Protein AF-A0A7Y4VJN5-F1 (afdb_monomer_lite)

Radius of gyration: 39.74 Å; chains: 1; bounding box: 80×71×82 Å

Secondary structure (DSSP, 8-state):
--HHHHHHHHHTGGGS-HHHHHHHHHHHTT-HHHHHHHHHHHHHHHHHHHHHHS----TTHHHHHHHHHTTS------HHHHHHHHHT-HHHHHHHHHHHHHHHHHHHHHTS-------------------HHHHHHHHHHHHHHT----HHHHHHHHHHHTT--

Structure (mmCIF, N/CA/C/O backbone):
data_AF-A0A7Y4VJN5-F1
#
_entry.id   AF-A0A7Y4VJN5-F1
#
loop_
_atom_site.group_PDB
_atom_site.id
_atom_site.type_symbol
_atom_site.label_atom_id
_atom_site.label_alt_id
_atom_site.label_comp_id
_atom_site.label_asym_id
_atom_site.label_entity_id
_atom_site.label_seq_id
_atom_site.pdbx_PDB_ins_code
_atom_site.Cartn_x
_atom_site.Cartn_y
_atom_site.Cartn_z
_atom_site.occupancy
_atom_site.B_iso_or_equiv
_atom_site.auth_seq_id
_atom_site.auth_comp_id
_atom_site.auth_asym_id
_atom_site.auth_atom_id
_atom_site.pdbx_PDB_model_num
ATOM 1 N N . MET A 1 1 ? -15.122 13.344 28.507 1.00 59.03 1 MET A N 1
ATOM 2 C CA . MET A 1 1 ? -15.124 12.886 27.104 1.00 59.03 1 MET A CA 1
ATOM 3 C C . MET A 1 1 ? -16.567 12.703 26.706 1.00 59.03 1 MET A C 1
ATOM 5 O O . MET A 1 1 ? -17.344 12.241 27.537 1.00 59.03 1 MET A O 1
ATOM 9 N N . ASN A 1 2 ? -16.931 13.162 25.514 1.00 77.69 2 ASN A N 1
ATOM 10 C CA . ASN A 1 2 ? -18.295 13.033 25.010 1.00 77.69 2 ASN A CA 1
ATOM 11 C C . ASN A 1 2 ? -18.425 11.703 24.249 1.00 77.69 2 ASN A C 1
ATOM 13 O O . ASN A 1 2 ? -17.417 11.166 23.793 1.00 77.69 2 ASN A O 1
ATOM 17 N N . CYS A 1 3 ? -19.646 11.193 24.069 1.00 83.25 3 CYS A N 1
ATOM 18 C CA . CYS A 1 3 ? -19.887 9.962 23.301 1.00 83.25 3 CYS A CA 1
ATOM 19 C C . CYS A 1 3 ? -19.210 9.941 21.907 1.00 83.25 3 CYS A C 1
ATOM 21 O O . CYS A 1 3 ? -18.603 8.926 21.584 1.00 83.25 3 CYS A O 1
ATOM 23 N N . PRO A 1 4 ? -19.164 11.044 21.125 1.00 85.44 4 PRO A N 1
ATOM 24 C CA . PRO A 1 4 ? -18.500 11.050 19.815 1.00 85.44 4 PRO A CA 1
ATOM 25 C C . PRO A 1 4 ? -16.987 10.795 19.856 1.00 85.44 4 PRO A C 1
ATOM 27 O O . PRO A 1 4 ? -16.399 10.405 18.849 1.00 85.44 4 PRO A O 1
ATOM 30 N N . ASP A 1 5 ? -16.335 11.057 20.992 1.00 86.06 5 ASP A N 1
ATOM 31 C CA . ASP A 1 5 ? -14.909 10.763 21.154 1.00 86.06 5 ASP A CA 1
ATOM 32 C C . ASP A 1 5 ? -14.714 9.252 21.332 1.00 86.06 5 ASP A C 1
ATOM 34 O O . ASP A 1 5 ? -13.877 8.652 20.662 1.00 86.06 5 ASP A O 1
ATOM 38 N N . TYR A 1 6 ? -15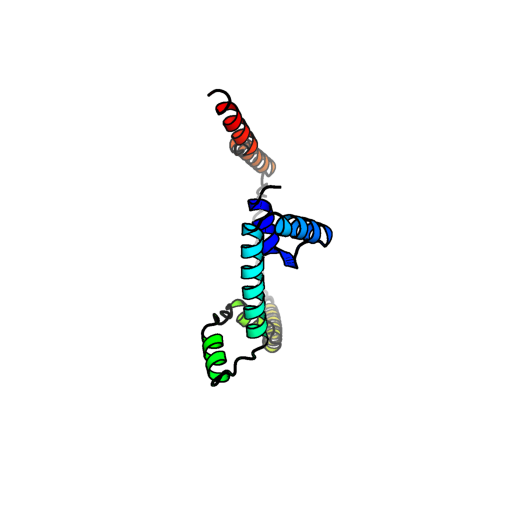.563 8.624 22.151 1.00 87.31 6 TYR A N 1
ATOM 39 C CA . TYR A 1 6 ? -15.541 7.180 22.368 1.00 87.31 6 TYR A CA 1
ATOM 40 C C . TYR A 1 6 ? -15.972 6.385 21.134 1.00 87.31 6 TYR A C 1
ATOM 42 O O . TYR A 1 6 ? -15.443 5.305 20.902 1.00 87.31 6 TYR A O 1
ATOM 50 N N . GLU A 1 7 ? -16.865 6.914 20.295 1.00 89.44 7 GLU A N 1
ATOM 51 C CA . GLU A 1 7 ? -17.208 6.283 19.014 1.00 89.44 7 GLU A CA 1
ATOM 52 C C . GLU A 1 7 ? -15.978 6.098 18.117 1.00 89.44 7 GLU A C 1
ATOM 54 O O . GLU A 1 7 ? -15.805 5.039 17.516 1.00 89.44 7 GLU A O 1
ATOM 59 N N . LYS A 1 8 ? -15.085 7.093 18.050 1.00 90.69 8 LYS A N 1
ATOM 60 C CA . LYS A 1 8 ? -13.831 6.977 17.285 1.00 90.69 8 LYS A CA 1
ATOM 61 C C . LYS A 1 8 ? -12.913 5.917 17.883 1.00 90.69 8 LYS A C 1
ATOM 63 O O . LYS A 1 8 ? -12.350 5.112 17.143 1.00 90.69 8 LYS A O 1
ATOM 68 N N . ASP A 1 9 ? -12.810 5.904 19.207 1.00 91.31 9 ASP A N 1
ATOM 69 C CA . ASP A 1 9 ? -12.002 4.938 19.949 1.00 91.31 9 ASP A CA 1
ATOM 70 C C . ASP A 1 9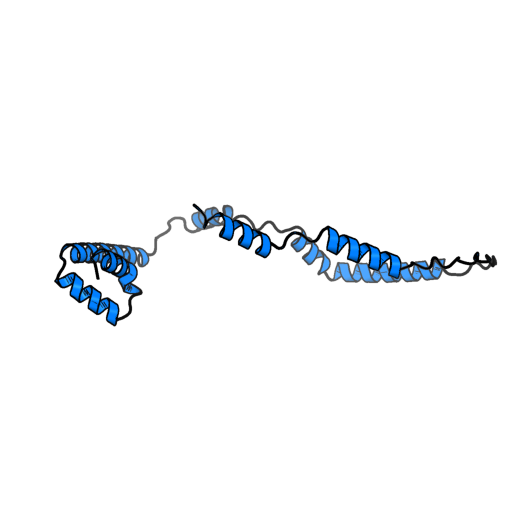 ? -12.506 3.496 19.754 1.00 91.31 9 ASP A C 1
ATOM 72 O O . ASP A 1 9 ? -11.705 2.565 19.695 1.00 91.31 9 ASP A O 1
ATOM 76 N N . ILE A 1 10 ? -13.818 3.297 19.577 1.00 91.81 10 ILE A N 1
ATOM 77 C CA . ILE A 1 10 ? -14.412 1.990 19.253 1.00 91.81 10 ILE A CA 1
ATOM 78 C C . ILE A 1 10 ? -13.918 1.480 17.888 1.00 91.81 10 ILE A C 1
ATOM 80 O O . ILE A 1 10 ? -13.516 0.320 17.771 1.00 91.81 10 ILE A O 1
ATOM 84 N N . TRP A 1 11 ? -13.906 2.326 16.851 1.00 90.62 11 TRP A N 1
ATOM 85 C CA . TRP A 1 11 ? -13.415 1.930 15.521 1.00 90.62 11 TRP A CA 1
ATOM 86 C C . TRP A 1 11 ? -11.930 1.555 15.541 1.00 90.62 11 TRP A C 1
ATOM 88 O O . TRP A 1 11 ? -11.520 0.601 14.875 1.00 90.62 11 TRP A O 1
ATOM 98 N N . LEU A 1 12 ? -11.147 2.278 16.341 1.00 92.38 12 LEU A N 1
ATOM 99 C CA . LEU A 1 12 ? -9.698 2.127 16.460 1.00 92.38 12 LEU A CA 1
ATOM 100 C C . LEU A 1 12 ? -9.274 1.204 17.610 1.00 92.38 12 LEU A C 1
ATOM 102 O O . LEU A 1 12 ? -8.107 1.208 17.978 1.00 92.38 12 LEU A O 1
ATOM 106 N N . TYR A 1 13 ? -10.180 0.400 18.177 1.00 91.31 13 TYR A N 1
ATOM 107 C CA . TYR A 1 13 ? -9.934 -0.367 19.409 1.00 91.31 13 TYR A CA 1
ATOM 108 C C . TYR A 1 13 ? -8.611 -1.161 19.436 1.00 91.31 13 TYR A C 1
ATOM 110 O O . TYR A 1 13 ? -7.939 -1.215 20.468 1.00 91.31 13 TYR A O 1
ATOM 118 N N . ASP A 1 14 ? -8.214 -1.739 18.298 1.00 88.00 14 ASP A N 1
ATOM 119 C CA . ASP A 1 14 ? -6.989 -2.543 18.164 1.00 88.00 14 ASP A CA 1
ATOM 120 C C . ASP A 1 14 ? -5.701 -1.693 18.139 1.00 88.00 14 ASP A C 1
ATOM 122 O O . ASP A 1 14 ? -4.604 -2.217 18.321 1.00 88.00 14 ASP A O 1
ATOM 126 N N . GLU A 1 15 ? -5.832 -0.385 17.919 1.00 91.44 15 GLU A N 1
ATOM 127 C CA . GLU A 1 15 ? -4.750 0.603 17.865 1.00 91.44 15 GLU A CA 1
ATOM 128 C C . GLU A 1 15 ? -4.631 1.415 19.170 1.00 91.44 15 GLU A C 1
ATOM 130 O O . GLU A 1 15 ? -3.652 2.140 19.358 1.00 91.44 15 GLU A O 1
ATOM 135 N N . LEU A 1 16 ? -5.601 1.287 20.085 1.00 91.50 16 LEU A N 1
ATOM 136 C CA . LEU A 1 16 ? -5.598 1.975 21.377 1.00 91.50 16 LEU A CA 1
ATOM 137 C C . LEU A 1 16 ? -4.562 1.383 22.342 1.00 91.50 16 LEU A C 1
ATOM 139 O O . LEU A 1 16 ? -4.339 0.171 22.408 1.00 91.50 16 LEU A O 1
ATOM 143 N N . SER A 1 17 ? -3.982 2.239 23.185 1.00 93.88 17 SER A N 1
ATOM 144 C CA . SER A 1 17 ? -3.162 1.778 24.307 1.00 93.88 17 SER A CA 1
ATOM 145 C C . SER A 1 17 ? -4.016 1.097 25.387 1.00 93.88 17 SER A C 1
ATOM 147 O O . SER A 1 17 ? -5.205 1.376 25.541 1.00 93.88 17 SER A O 1
ATOM 149 N N . VAL A 1 18 ? -3.400 0.250 26.221 1.00 91.62 18 VAL A N 1
ATOM 150 C CA . VAL A 1 18 ? -4.098 -0.473 27.310 1.00 91.62 18 VAL A CA 1
ATOM 151 C C . VAL A 1 18 ? -4.862 0.479 28.247 1.00 91.62 18 VAL A C 1
ATOM 153 O O . VAL A 1 18 ? -5.956 0.162 28.714 1.00 91.62 18 VAL A O 1
ATOM 156 N N . GLY A 1 19 ? -4.309 1.670 28.506 1.00 90.50 19 GLY A N 1
ATOM 157 C CA . GLY A 1 19 ? -4.956 2.678 29.350 1.00 90.50 19 GLY A CA 1
ATOM 158 C C . GLY A 1 19 ? -6.172 3.339 28.693 1.00 90.50 19 GLY A C 1
ATOM 159 O O . GLY A 1 19 ? -7.118 3.707 29.387 1.00 90.50 19 GLY A O 1
ATOM 160 N N . GLU A 1 20 ? -6.172 3.483 27.370 1.00 90.12 20 GLU A N 1
ATOM 161 C CA . GLU A 1 20 ? -7.309 4.019 26.612 1.00 90.12 20 GLU A CA 1
ATOM 162 C C . GLU A 1 20 ? -8.410 2.971 26.468 1.00 90.12 20 GLU A C 1
ATOM 164 O O . GLU A 1 20 ? -9.577 3.284 26.693 1.00 90.12 20 GLU A O 1
ATOM 169 N N . GLN A 1 21 ? -8.045 1.707 26.235 1.00 92.44 21 GLN A N 1
ATOM 170 C CA . GLN A 1 21 ? -9.000 0.598 26.221 1.00 92.44 21 GLN A CA 1
ATOM 171 C C . GLN A 1 21 ? -9.756 0.488 27.551 1.00 92.44 21 GLN A C 1
ATOM 173 O O . GLN A 1 21 ? -10.976 0.357 27.551 1.00 92.44 21 GLN A O 1
ATOM 178 N N . GLN A 1 22 ? -9.074 0.608 28.697 1.00 92.50 22 GLN A N 1
ATOM 179 C CA . GLN A 1 22 ? -9.746 0.603 30.005 1.00 92.50 22 GLN A CA 1
ATOM 180 C C . GLN A 1 22 ? -10.729 1.767 30.175 1.00 92.50 22 GLN A C 1
ATOM 182 O O . GLN A 1 22 ? -11.817 1.576 30.721 1.00 92.50 22 GLN A O 1
ATOM 187 N N . LYS A 1 23 ? -10.375 2.968 29.698 1.00 91.00 23 LYS A N 1
ATOM 188 C CA . LYS A 1 23 ? -11.278 4.130 29.726 1.00 91.00 23 LYS A CA 1
ATOM 189 C C . LYS A 1 23 ? -12.496 3.918 28.835 1.00 91.00 23 LYS A C 1
ATOM 191 O O . LYS A 1 23 ? -13.595 4.302 29.231 1.00 91.00 23 LYS A O 1
ATOM 196 N N . LEU A 1 24 ? -12.307 3.308 27.667 1.00 91.75 24 LEU A N 1
ATOM 197 C CA . LEU A 1 24 ? -13.401 2.957 26.775 1.00 91.75 24 LEU A CA 1
ATOM 198 C C . LEU A 1 24 ? -14.317 1.915 27.425 1.00 91.75 24 LEU A C 1
ATOM 200 O O . LEU A 1 24 ? -15.515 2.150 27.506 1.00 91.75 24 LEU A O 1
ATOM 204 N N . HIS A 1 25 ? -13.774 0.829 27.984 1.00 91.88 25 HIS A N 1
ATOM 205 C CA . HIS A 1 25 ? -14.562 -0.192 28.697 1.00 91.88 25 HIS A CA 1
ATOM 206 C C . HIS A 1 25 ? -15.377 0.393 29.852 1.00 91.88 25 HIS A C 1
ATOM 208 O O . HIS A 1 25 ? -16.551 0.066 30.016 1.00 91.88 25 HIS A O 1
ATOM 214 N N . ALA A 1 26 ? -14.794 1.320 30.616 1.00 91.75 26 ALA A N 1
ATOM 215 C CA . ALA A 1 26 ? -15.529 2.038 31.653 1.00 91.75 26 ALA A CA 1
ATOM 216 C C . ALA A 1 26 ? -16.707 2.850 31.080 1.00 91.75 26 ALA A C 1
ATOM 218 O O . ALA A 1 26 ? -17.774 2.888 31.691 1.00 91.75 26 ALA A O 1
ATOM 219 N N . HIS A 1 27 ? -16.541 3.465 29.904 1.00 91.69 27 HIS A N 1
ATOM 220 C CA . HIS A 1 27 ? -17.624 4.172 29.225 1.00 91.69 27 HIS A CA 1
ATOM 221 C C . HIS A 1 27 ? -18.712 3.215 28.715 1.00 91.69 27 HIS A C 1
ATOM 223 O O . HIS A 1 27 ? -19.890 3.473 28.967 1.00 91.69 27 HIS A O 1
ATOM 229 N N . LEU A 1 28 ? -18.333 2.089 28.095 1.00 92.56 28 LEU A N 1
ATOM 230 C CA . LEU A 1 28 ? -19.261 1.065 27.587 1.00 92.56 28 LEU A CA 1
ATOM 231 C C . LEU A 1 28 ? -20.186 0.516 28.687 1.00 92.56 28 LEU A C 1
ATOM 233 O O . LEU A 1 28 ? -21.360 0.283 28.435 1.00 92.56 28 LEU A O 1
ATOM 237 N N . HIS A 1 29 ? -19.707 0.398 29.931 1.00 91.75 29 HIS A N 1
ATOM 238 C CA . HIS A 1 29 ? -20.548 -0.003 31.069 1.00 91.75 29 HIS A CA 1
ATOM 239 C C . HIS A 1 29 ? -21.621 1.025 31.464 1.00 91.75 29 HIS A C 1
ATOM 241 O O . HIS A 1 29 ? -22.579 0.675 32.151 1.00 91.75 29 HIS A O 1
ATOM 247 N N . SER A 1 30 ? -21.447 2.289 31.077 1.00 90.69 30 SER A N 1
ATOM 248 C CA . SER A 1 30 ? -22.334 3.401 31.448 1.00 90.69 30 SER A CA 1
ATOM 249 C C . SER A 1 30 ? -23.196 3.920 30.294 1.00 90.69 30 SER A C 1
ATOM 251 O O . SER A 1 30 ? -24.153 4.651 30.542 1.00 90.69 30 SER A O 1
ATOM 253 N N . CYS A 1 31 ? -22.876 3.557 29.047 1.00 93.12 31 CYS A N 1
ATOM 254 C CA . CYS A 1 31 ? -23.569 4.012 27.846 1.00 93.12 31 CYS A CA 1
ATOM 255 C C . CYS A 1 31 ? -23.985 2.821 26.973 1.00 93.12 31 CYS A C 1
ATOM 257 O O . CYS A 1 31 ? -23.161 2.229 26.277 1.00 93.12 31 CYS A O 1
ATOM 259 N N . GLU A 1 32 ? -25.283 2.510 26.979 1.00 92.12 32 GLU A N 1
ATOM 260 C CA . GLU A 1 32 ? -25.860 1.393 26.216 1.00 92.12 32 GLU A CA 1
ATOM 261 C C . GLU A 1 32 ? -25.700 1.572 24.695 1.00 92.12 32 GLU A C 1
ATOM 263 O O . GLU A 1 32 ? -25.461 0.602 23.978 1.00 92.12 32 GLU A O 1
ATOM 268 N N . ASP A 1 33 ? -25.779 2.808 24.193 1.00 91.62 33 ASP A N 1
ATOM 269 C CA . ASP A 1 33 ? -25.634 3.093 22.759 1.00 91.62 33 ASP A CA 1
ATOM 270 C C . ASP A 1 33 ? -24.214 2.785 22.264 1.00 91.62 33 ASP A C 1
ATOM 272 O O . ASP A 1 33 ? -24.033 2.113 21.247 1.00 91.62 33 ASP A O 1
ATOM 276 N N . CYS A 1 34 ? -23.198 3.207 23.024 1.00 92.44 34 CYS A N 1
ATOM 277 C CA . CYS A 1 34 ? -21.803 2.900 22.710 1.00 92.44 34 CYS A CA 1
ATOM 278 C C . CYS A 1 34 ? -21.503 1.403 22.868 1.00 92.44 34 CYS A C 1
ATOM 280 O O . CYS A 1 34 ? -20.720 0.857 22.093 1.00 92.44 34 CYS A O 1
ATOM 282 N N . GLN A 1 35 ? -22.147 0.724 23.825 1.00 93.69 35 GLN A N 1
ATOM 283 C CA . GLN A 1 35 ? -22.035 -0.727 23.985 1.00 93.69 35 GLN A CA 1
ATOM 284 C C . GLN A 1 35 ? -22.565 -1.478 22.758 1.00 93.69 35 GLN A C 1
ATOM 286 O O . GLN A 1 35 ? -21.863 -2.327 22.213 1.00 93.69 35 GLN A O 1
ATOM 291 N N . LYS A 1 36 ? -23.761 -1.124 22.272 1.00 94.38 36 LYS A N 1
ATOM 292 C CA . LYS A 1 36 ? -24.339 -1.733 21.062 1.00 94.38 36 LYS A CA 1
ATOM 293 C C . LYS A 1 36 ? -23.448 -1.531 19.840 1.00 94.38 36 LYS A C 1
ATOM 295 O O . LYS A 1 36 ? -23.225 -2.479 19.091 1.00 94.38 36 LYS A O 1
ATOM 300 N N . LEU A 1 37 ? -22.914 -0.320 19.665 1.00 93.25 37 LEU A N 1
ATOM 301 C CA . LEU A 1 37 ? -21.993 -0.011 18.571 1.00 93.25 37 LEU A CA 1
ATOM 302 C C . LEU A 1 37 ? -20.715 -0.860 18.649 1.00 93.25 37 LEU A C 1
ATOM 304 O O . LEU A 1 37 ? -20.257 -1.390 17.636 1.00 93.25 37 LEU A O 1
ATOM 308 N N . PHE A 1 38 ? -20.147 -1.006 19.849 1.00 94.56 38 PHE A N 1
ATOM 309 C CA . PHE A 1 38 ? -18.959 -1.826 20.072 1.00 94.56 38 PHE A CA 1
ATOM 310 C C . PHE A 1 38 ? -19.211 -3.300 19.729 1.00 94.56 38 PHE A C 1
ATOM 312 O O . PHE A 1 38 ? -18.425 -3.900 18.993 1.00 94.56 38 PHE A O 1
ATOM 319 N N . ASP A 1 39 ? -20.332 -3.861 20.185 1.00 94.25 39 ASP A N 1
ATOM 320 C CA . ASP A 1 39 ? -20.701 -5.253 19.914 1.00 94.25 39 ASP A CA 1
ATOM 321 C C . ASP A 1 39 ? -20.932 -5.508 18.412 1.00 94.25 39 ASP A C 1
ATOM 323 O O . ASP A 1 39 ? -20.491 -6.528 17.876 1.00 94.25 39 ASP A O 1
ATOM 327 N N . GLU A 1 40 ? -21.568 -4.571 17.700 1.00 94.19 40 GLU A N 1
ATOM 328 C CA . GLU A 1 40 ? -21.796 -4.664 16.250 1.00 94.19 40 GLU A CA 1
ATOM 329 C C . GLU A 1 40 ? -20.481 -4.640 15.454 1.00 94.19 40 GLU A C 1
ATOM 331 O O . GLU A 1 40 ? -20.272 -5.442 14.530 1.00 94.19 40 GLU A O 1
ATOM 336 N N . ILE A 1 41 ? -19.558 -3.755 15.835 1.00 93.25 41 ILE A N 1
ATOM 337 C CA . ILE A 1 41 ? -18.236 -3.667 15.211 1.00 93.25 41 ILE A CA 1
ATOM 338 C C . ILE A 1 41 ? -17.429 -4.931 15.497 1.00 93.25 41 ILE A C 1
ATOM 340 O O . ILE A 1 41 ? -16.813 -5.477 14.578 1.00 93.25 41 ILE A O 1
ATOM 344 N N . GLN A 1 42 ? -17.468 -5.444 16.727 1.00 93.06 42 GLN A N 1
ATOM 345 C CA . GLN A 1 42 ? -16.759 -6.667 17.085 1.00 93.06 42 GLN A CA 1
ATOM 346 C C . GLN A 1 42 ? -17.305 -7.881 16.322 1.00 93.06 42 GLN A C 1
ATOM 348 O O . GLN A 1 42 ? -16.530 -8.651 15.753 1.00 93.06 42 GLN A O 1
ATOM 353 N N . ALA A 1 43 ? -18.629 -8.009 16.207 1.00 93.38 43 ALA A N 1
ATOM 354 C CA . ALA A 1 43 ? -19.256 -9.055 15.402 1.00 93.38 43 ALA A CA 1
ATOM 355 C C . ALA A 1 43 ? -18.847 -8.962 13.920 1.00 93.38 43 ALA A C 1
ATOM 357 O O . ALA A 1 43 ? -18.563 -9.977 13.278 1.00 93.38 43 ALA A O 1
ATOM 358 N N . THR A 1 44 ? -18.763 -7.745 13.378 1.00 92.50 44 THR A N 1
ATOM 359 C CA . THR A 1 44 ? -18.311 -7.511 12.000 1.00 92.50 44 THR A CA 1
ATOM 360 C C . THR A 1 44 ? -16.845 -7.910 11.815 1.00 92.50 44 THR A C 1
ATOM 362 O O . THR A 1 44 ? -16.510 -8.598 10.845 1.00 92.50 44 THR A O 1
ATOM 365 N N . LYS A 1 45 ? -15.968 -7.538 12.756 1.00 90.44 45 LYS A N 1
ATOM 366 C CA . LYS A 1 45 ? -14.549 -7.929 12.750 1.00 90.44 45 LYS A CA 1
ATOM 367 C C . LYS A 1 45 ? -14.388 -9.447 12.784 1.00 90.44 45 LYS A C 1
ATOM 369 O O . LYS A 1 45 ? -13.635 -9.988 11.973 1.00 90.44 45 LYS A O 1
ATOM 374 N N . ASP A 1 46 ? -15.151 -10.135 13.627 1.00 91.12 46 ASP A N 1
ATOM 375 C CA . ASP A 1 46 ? -15.136 -11.597 13.722 1.00 91.12 46 ASP A CA 1
ATOM 376 C C . ASP A 1 46 ? -15.526 -12.265 12.394 1.00 91.12 46 ASP A C 1
ATOM 378 O O . ASP A 1 46 ? -14.888 -13.231 11.963 1.00 91.12 46 ASP A O 1
ATOM 382 N N . VAL A 1 47 ? -16.552 -11.751 11.706 1.00 92.81 47 VAL A N 1
ATOM 383 C CA . VAL A 1 47 ? -16.963 -12.261 10.387 1.00 92.81 47 VAL A CA 1
ATOM 384 C C . VAL A 1 47 ? -15.853 -12.067 9.353 1.00 92.81 47 VAL A C 1
ATOM 386 O O . VAL A 1 47 ? -15.535 -13.004 8.616 1.00 92.81 47 VAL A O 1
ATOM 389 N N . ILE A 1 48 ? -15.229 -10.887 9.315 1.00 90.56 48 ILE A N 1
ATOM 390 C CA . ILE A 1 48 ? -14.117 -10.590 8.400 1.00 90.56 48 ILE A CA 1
ATOM 391 C C . ILE A 1 48 ? -12.918 -11.499 8.693 1.00 90.56 48 ILE A C 1
ATOM 393 O O . ILE A 1 48 ? -12.301 -12.024 7.764 1.00 90.56 48 ILE A O 1
ATOM 397 N N . GLN A 1 49 ? -12.600 -11.730 9.967 1.00 88.69 49 GLN A N 1
ATOM 398 C CA . GLN A 1 49 ? -11.506 -12.611 10.363 1.00 88.69 49 GLN A CA 1
ATOM 399 C C . GLN A 1 49 ? -11.757 -14.055 9.912 1.00 88.69 49 GLN A C 1
ATOM 401 O O . GLN A 1 49 ? -10.881 -14.664 9.297 1.00 88.69 49 GLN A O 1
ATOM 406 N N . ARG A 1 50 ? -12.971 -14.579 10.114 1.00 88.06 50 ARG A N 1
ATOM 407 C CA . ARG A 1 50 ? -13.349 -15.910 9.610 1.00 88.06 50 ARG A CA 1
ATOM 408 C C . ARG A 1 50 ? -13.285 -15.976 8.084 1.00 88.06 50 ARG A C 1
ATOM 410 O O . ARG A 1 50 ? -12.797 -16.958 7.531 1.00 88.06 50 ARG A O 1
ATOM 417 N N . ALA A 1 51 ? -13.724 -14.924 7.392 1.00 86.75 51 ALA A N 1
ATOM 418 C CA . ALA A 1 51 ? -13.635 -14.842 5.936 1.00 86.75 51 ALA A CA 1
ATOM 419 C C . ALA A 1 51 ? -12.179 -14.797 5.435 1.00 86.75 51 ALA A C 1
ATOM 421 O O . ALA A 1 51 ? -11.880 -15.356 4.384 1.00 86.75 51 ALA A O 1
ATOM 422 N N . LYS A 1 52 ? -11.257 -14.187 6.190 1.00 85.19 52 LYS A N 1
ATOM 423 C CA . LYS A 1 52 ? -9.816 -14.187 5.886 1.00 85.19 52 LYS A CA 1
ATOM 424 C C . LYS A 1 52 ? -9.201 -15.583 6.003 1.00 85.19 52 LYS A C 1
ATOM 426 O O . LYS A 1 52 ? -8.325 -15.935 5.215 1.00 85.19 52 LYS A O 1
ATOM 431 N N . GLU A 1 53 ? -9.631 -16.368 6.986 1.00 83.94 53 GLU A N 1
ATOM 432 C CA . GLU A 1 53 ? -9.165 -17.748 7.183 1.00 83.94 53 GLU A CA 1
ATOM 433 C C . GLU A 1 53 ? -9.719 -18.709 6.123 1.00 83.94 53 GLU A C 1
ATOM 435 O O . GLU A 1 53 ? -9.077 -19.709 5.783 1.00 83.94 53 GLU A O 1
ATOM 440 N N . MET A 1 54 ? -10.876 -18.385 5.540 1.00 79.81 54 MET A N 1
ATOM 441 C CA . MET A 1 54 ? -11.397 -19.097 4.380 1.00 79.81 54 MET A CA 1
ATOM 442 C C . MET A 1 54 ? -10.491 -18.851 3.172 1.00 79.81 54 MET A C 1
ATOM 444 O O . MET A 1 54 ? -10.578 -17.833 2.492 1.00 79.81 54 MET A O 1
ATOM 448 N N . LYS A 1 55 ? -9.634 -19.826 2.853 1.00 72.06 55 LYS A N 1
ATOM 449 C CA . LYS A 1 55 ? -8.933 -19.851 1.565 1.00 72.06 55 LYS A CA 1
ATOM 450 C C . LYS A 1 55 ? -9.977 -19.990 0.450 1.00 72.06 55 LYS A C 1
ATOM 452 O O . LYS A 1 55 ? -10.606 -21.049 0.365 1.00 72.06 55 LYS A O 1
ATOM 457 N N . PRO A 1 56 ? -10.168 -18.982 -0.420 1.00 71.44 56 PRO A N 1
ATOM 458 C CA . PRO A 1 56 ? -11.124 -19.104 -1.507 1.00 71.44 56 PRO A CA 1
ATOM 459 C C . PRO A 1 56 ? -10.643 -20.195 -2.466 1.00 71.44 56 PRO A C 1
ATOM 461 O O . PRO A 1 56 ? -9.545 -20.117 -3.021 1.00 71.44 56 PRO A O 1
ATOM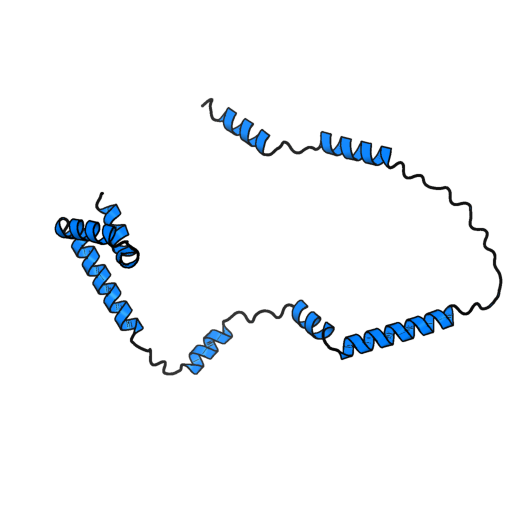 464 N N . GLN A 1 57 ? -11.464 -21.224 -2.674 1.00 70.50 57 GLN A N 1
ATOM 465 C CA . GLN A 1 57 ? -11.222 -22.206 -3.727 1.00 70.50 57 GLN A CA 1
ATOM 466 C C . GLN A 1 57 ? -11.541 -21.563 -5.079 1.00 70.50 57 GLN A C 1
ATOM 468 O O . GLN A 1 57 ? -12.664 -21.604 -5.579 1.00 70.50 57 GLN A O 1
ATOM 473 N N . LEU A 1 58 ? -10.536 -20.914 -5.663 1.00 72.69 58 LEU A N 1
ATOM 474 C CA . LEU A 1 58 ? -10.621 -20.328 -6.994 1.00 72.69 58 LEU A CA 1
ATOM 475 C C . LEU A 1 58 ? -10.659 -21.456 -8.031 1.00 72.69 58 LEU A C 1
ATOM 477 O O . LEU A 1 58 ? -9.617 -21.977 -8.423 1.00 72.69 58 LEU A O 1
ATOM 481 N N . GLN A 1 59 ? -11.859 -21.796 -8.512 1.00 74.81 59 GLN A N 1
ATOM 482 C CA . GLN A 1 59 ? -12.070 -22.852 -9.517 1.00 74.81 59 GLN A CA 1
ATOM 483 C C . GLN A 1 59 ? -11.256 -22.631 -10.809 1.00 74.81 59 GLN A C 1
ATOM 485 O O . GLN A 1 59 ? -10.950 -23.581 -11.522 1.00 74.81 59 GLN A O 1
ATOM 490 N N . HIS A 1 60 ? -10.827 -21.391 -11.077 1.00 79.94 60 HIS A N 1
ATOM 491 C CA . HIS A 1 60 ? -9.988 -21.032 -12.222 1.00 79.94 60 HIS A CA 1
ATOM 492 C C . HIS A 1 60 ? -8.890 -20.027 -11.848 1.00 79.94 60 HIS A C 1
ATOM 494 O O . HIS A 1 60 ? -8.768 -18.972 -12.476 1.00 79.94 60 HIS A O 1
ATOM 500 N N . ALA A 1 61 ? -8.089 -20.343 -10.825 1.00 80.69 61 ALA A N 1
ATOM 501 C CA . ALA A 1 61 ? -6.989 -19.485 -10.367 1.00 80.69 61 ALA A CA 1
ATOM 502 C C . ALA A 1 61 ? -6.087 -19.002 -11.522 1.00 80.69 61 ALA A C 1
ATOM 504 O O . ALA A 1 61 ? -5.804 -17.814 -11.621 1.00 80.69 61 ALA A O 1
ATOM 505 N N . ALA A 1 62 ? -5.738 -19.888 -12.463 1.00 81.31 62 ALA A N 1
ATOM 506 C CA . ALA A 1 62 ? -4.925 -19.538 -13.630 1.00 81.31 62 ALA A CA 1
ATOM 507 C C . ALA A 1 62 ? -5.596 -18.498 -14.552 1.00 81.31 62 ALA A C 1
ATOM 509 O O . ALA A 1 62 ? -4.968 -17.522 -14.955 1.00 81.31 62 ALA A O 1
ATOM 510 N N . ALA A 1 63 ? -6.891 -18.653 -14.848 1.00 84.50 63 ALA A N 1
ATOM 511 C CA . ALA A 1 63 ? -7.624 -17.709 -15.696 1.00 84.50 63 ALA A CA 1
ATOM 512 C C . ALA A 1 63 ? -7.870 -16.359 -15.002 1.00 84.50 63 ALA A C 1
ATOM 514 O O . ALA A 1 63 ? -8.042 -15.334 -15.662 1.00 84.50 63 ALA A O 1
ATOM 515 N N . PHE A 1 64 ? -7.934 -16.341 -13.669 1.00 84.94 64 PHE A N 1
ATOM 516 C CA . PHE A 1 64 ? -7.968 -15.101 -12.900 1.00 84.94 64 PHE A CA 1
ATOM 517 C C . PHE A 1 64 ? -6.624 -14.376 -12.979 1.00 84.94 64 PHE A C 1
ATOM 519 O O . PHE A 1 64 ? -6.603 -13.212 -13.368 1.00 84.94 64 PHE A O 1
ATOM 526 N N . THR A 1 65 ? -5.520 -15.077 -12.712 1.00 88.06 65 THR A N 1
ATOM 527 C CA . THR A 1 65 ? -4.170 -14.507 -12.801 1.00 88.06 65 THR A CA 1
ATOM 528 C C . THR A 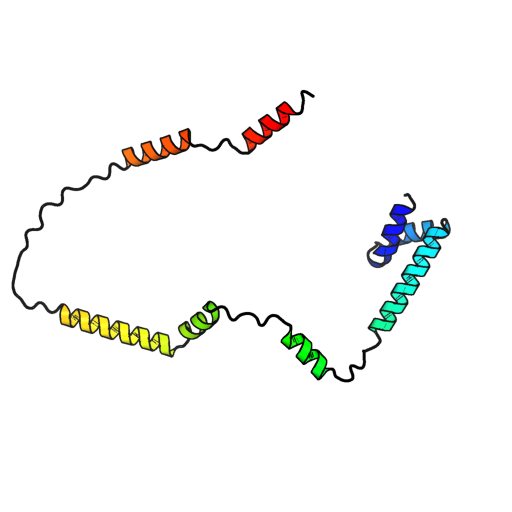1 65 ? -3.903 -13.923 -14.182 1.00 88.06 65 THR A C 1
ATOM 530 O O . THR A 1 65 ? -3.498 -12.771 -14.265 1.00 88.06 65 THR A O 1
ATOM 533 N N . ASN A 1 66 ? -4.223 -14.645 -15.260 1.00 86.62 66 ASN A N 1
ATOM 534 C CA . ASN A 1 66 ? -4.029 -14.136 -16.621 1.00 86.62 66 ASN A CA 1
ATOM 535 C C . ASN A 1 66 ? -4.816 -12.838 -16.860 1.00 86.62 66 ASN A C 1
ATOM 537 O O . ASN A 1 66 ? -4.247 -11.846 -17.293 1.00 86.62 66 ASN A O 1
ATOM 541 N N . ARG A 1 67 ? -6.094 -12.784 -16.458 1.00 87.25 67 ARG A N 1
ATOM 542 C CA . ARG A 1 67 ? -6.919 -11.567 -16.589 1.00 87.25 67 ARG A CA 1
ATOM 543 C C . ARG A 1 67 ? -6.431 -10.392 -15.741 1.00 87.25 67 ARG A C 1
ATOM 545 O O . ARG A 1 67 ? -6.714 -9.248 -16.091 1.00 87.25 67 ARG A O 1
ATOM 552 N N . VAL A 1 68 ? -5.786 -10.656 -14.605 1.00 87.88 68 VAL A N 1
ATOM 553 C CA . VAL A 1 68 ? -5.168 -9.612 -13.775 1.00 87.88 68 VAL A CA 1
ATOM 554 C C . VAL A 1 68 ? -3.895 -9.113 -14.446 1.00 87.88 68 VAL A C 1
ATOM 556 O O . VAL A 1 68 ? -3.759 -7.910 -14.636 1.00 87.88 68 VAL A O 1
ATOM 559 N N . MET A 1 69 ? -3.015 -10.024 -14.865 1.00 84.88 69 MET A N 1
ATOM 560 C CA . MET A 1 69 ? -1.751 -9.690 -15.523 1.00 84.88 69 MET A CA 1
ATOM 561 C C . MET A 1 69 ? -1.965 -8.932 -16.836 1.00 84.88 69 MET A C 1
ATOM 563 O O . MET A 1 69 ? -1.274 -7.948 -17.072 1.00 84.88 69 MET A O 1
ATOM 567 N N . ASP A 1 70 ? -2.975 -9.301 -17.627 1.00 85.94 70 ASP A N 1
ATOM 568 C CA . ASP A 1 70 ? -3.328 -8.613 -18.878 1.00 85.94 70 ASP A CA 1
ATOM 569 C C . ASP A 1 70 ? -3.836 -7.177 -18.658 1.00 85.94 70 ASP A C 1
ATOM 571 O O . ASP A 1 70 ? -3.818 -6.356 -19.575 1.00 85.94 70 ASP A O 1
ATOM 575 N N . ARG A 1 71 ? -4.329 -6.864 -17.452 1.00 83.81 71 ARG A N 1
ATOM 576 C CA . ARG A 1 71 ? -4.839 -5.532 -17.086 1.00 83.81 71 ARG A CA 1
ATOM 577 C C . ARG A 1 71 ? -3.840 -4.682 -16.325 1.00 83.81 71 ARG A C 1
ATOM 579 O O . ARG A 1 71 ? -4.090 -3.487 -16.155 1.00 83.81 71 ARG A O 1
ATOM 586 N N . LEU A 1 72 ? -2.742 -5.266 -15.855 1.00 82.69 72 LEU A N 1
ATOM 587 C CA . LEU A 1 72 ? -1.646 -4.458 -15.356 1.00 82.69 72 LEU A CA 1
ATOM 588 C C . LEU A 1 72 ? -1.124 -3.651 -16.545 1.00 82.69 72 LEU A C 1
ATOM 590 O O . LEU A 1 72 ? -0.915 -4.225 -17.616 1.00 82.69 72 LEU A O 1
ATOM 594 N N . PRO A 1 73 ? -0.958 -2.324 -16.408 1.00 77.38 73 PRO A N 1
ATOM 595 C CA . PRO A 1 73 ? -0.313 -1.556 -17.451 1.00 77.38 73 PRO A CA 1
ATOM 596 C C . PRO A 1 73 ? 1.061 -2.186 -17.642 1.00 77.38 73 PRO A C 1
ATOM 598 O O . PRO A 1 73 ? 1.897 -2.101 -16.744 1.00 77.38 73 PRO A O 1
ATOM 601 N N . ALA A 1 74 ? 1.258 -2.873 -18.773 1.00 67.12 74 ALA A N 1
ATOM 602 C CA . ALA A 1 74 ? 2.571 -3.343 -19.168 1.00 67.12 74 ALA A CA 1
ATOM 603 C C . ALA A 1 74 ? 3.473 -2.124 -19.048 1.00 67.12 74 ALA A C 1
ATOM 605 O O . ALA A 1 74 ? 3.198 -1.097 -19.680 1.00 67.12 74 ALA A O 1
ATOM 606 N N . GLU A 1 75 ? 4.441 -2.198 -18.136 1.00 62.09 75 GLU A N 1
ATOM 607 C CA . GLU A 1 75 ? 5.412 -1.146 -17.915 1.00 62.09 75 GLU A CA 1
ATOM 608 C C . GLU A 1 75 ? 5.951 -0.820 -19.301 1.00 62.09 75 GLU A C 1
ATOM 610 O O . GLU A 1 75 ? 6.564 -1.674 -19.942 1.00 62.09 75 GLU A O 1
ATOM 615 N N . ARG A 1 76 ? 5.546 0.337 -19.853 1.00 58.47 76 ARG A N 1
ATOM 616 C CA . ARG A 1 76 ? 5.942 0.725 -21.204 1.00 58.47 76 ARG A CA 1
ATOM 617 C C . ARG A 1 76 ? 7.449 0.719 -21.133 1.00 58.47 76 ARG A C 1
ATOM 619 O O . ARG A 1 76 ? 7.987 1.593 -20.455 1.00 58.47 76 ARG A O 1
ATOM 626 N N . GLU A 1 77 ? 8.097 -0.266 -21.756 1.00 57.91 77 GLU A N 1
ATOM 627 C CA . GLU A 1 77 ? 9.546 -0.286 -21.862 1.00 57.91 77 GLU A CA 1
ATOM 628 C C . GLU A 1 77 ? 9.903 1.047 -22.501 1.00 57.91 77 GLU A C 1
ATOM 630 O O . GLU A 1 77 ? 9.674 1.294 -23.688 1.00 57.91 77 GLU A O 1
ATOM 635 N N . SER A 1 78 ? 10.319 1.984 -21.653 1.00 62.59 78 SER A N 1
ATOM 636 C CA . SER A 1 78 ? 10.670 3.311 -22.101 1.00 62.59 78 SER A CA 1
ATOM 637 C C . SER A 1 78 ? 11.796 3.090 -23.093 1.00 62.59 78 SER A C 1
ATOM 639 O O . SER A 1 78 ? 12.698 2.292 -22.830 1.00 62.59 78 SER A O 1
ATOM 641 N N . MET A 1 79 ? 11.738 3.740 -24.258 1.00 63.50 79 MET A N 1
ATOM 642 C CA . MET A 1 79 ? 12.779 3.573 -25.279 1.00 63.50 79 MET A CA 1
ATOM 643 C C . MET A 1 79 ? 14.188 3.695 -24.669 1.00 63.50 79 MET A C 1
ATOM 645 O O . MET A 1 79 ? 15.102 3.006 -25.106 1.00 63.50 79 MET A O 1
ATOM 649 N N . SER A 1 80 ? 14.350 4.487 -23.603 1.00 67.19 80 SER A N 1
ATOM 650 C CA . SER A 1 80 ? 15.563 4.577 -22.786 1.00 67.19 80 SER A CA 1
ATOM 651 C C . SER A 1 80 ? 16.103 3.243 -22.261 1.00 67.19 80 SER A C 1
ATOM 653 O O . SER A 1 80 ? 17.310 3.048 -22.324 1.00 67.19 80 SER A O 1
ATOM 655 N N . ILE A 1 81 ? 15.266 2.312 -21.794 1.00 72.50 81 ILE A N 1
ATOM 656 C CA . ILE A 1 81 ? 15.716 1.012 -21.258 1.00 72.50 81 ILE A CA 1
ATOM 657 C C . ILE A 1 81 ? 16.251 0.118 -22.385 1.00 72.50 81 ILE A C 1
ATOM 659 O O . ILE A 1 81 ? 17.273 -0.550 -22.227 1.00 72.50 81 ILE A O 1
ATOM 663 N N . ILE A 1 82 ? 15.606 0.153 -23.554 1.00 73.44 82 ILE A N 1
ATOM 664 C CA . ILE A 1 82 ? 16.055 -0.586 -24.742 1.00 73.44 82 ILE A CA 1
ATOM 665 C C . ILE A 1 82 ? 17.398 -0.022 -25.229 1.00 73.44 82 ILE A C 1
ATOM 667 O O . ILE A 1 82 ? 18.336 -0.785 -25.461 1.00 73.44 82 ILE A O 1
ATOM 671 N N . TRP A 1 83 ? 17.535 1.307 -25.310 1.00 69.88 83 TRP A N 1
ATOM 672 C CA . TRP A 1 83 ? 18.797 1.962 -25.678 1.00 69.88 83 TRP A CA 1
ATOM 673 C C . TRP A 1 83 ? 19.917 1.700 -24.667 1.00 69.88 83 TRP A C 1
ATOM 675 O O . TRP A 1 83 ? 21.055 1.477 -25.073 1.00 69.88 83 TRP A O 1
ATOM 685 N N . GLN A 1 84 ? 19.608 1.657 -23.371 1.00 74.62 84 GLN A N 1
ATOM 686 C CA . GLN A 1 84 ? 20.587 1.356 -22.327 1.00 74.62 84 GLN A CA 1
ATOM 687 C C . GLN A 1 84 ? 21.125 -0.077 -22.455 1.00 74.62 84 GLN A C 1
ATOM 689 O O . GLN A 1 84 ? 22.335 -0.284 -22.411 1.00 74.62 84 GLN A O 1
ATOM 694 N N . ARG A 1 85 ? 20.254 -1.048 -22.753 1.00 71.75 85 ARG A N 1
ATOM 695 C CA . ARG A 1 85 ? 20.644 -2.449 -22.988 1.00 71.75 85 ARG A CA 1
ATOM 696 C C . ARG A 1 85 ? 21.458 -2.634 -24.278 1.00 71.75 85 ARG A C 1
ATOM 698 O O . ARG A 1 85 ? 22.348 -3.478 -24.331 1.00 71.75 85 ARG A O 1
ATOM 705 N N . VAL A 1 86 ? 21.182 -1.838 -25.314 1.00 70.88 86 VAL A N 1
ATOM 706 C CA . VAL A 1 86 ? 21.971 -1.826 -26.561 1.00 70.88 86 VAL A CA 1
ATOM 707 C C . VAL A 1 86 ? 23.356 -1.217 -26.335 1.00 70.88 86 VAL A C 1
ATOM 709 O O . VAL A 1 86 ? 24.341 -1.750 -26.844 1.00 70.88 86 VAL A O 1
ATOM 712 N N . LEU A 1 87 ? 23.441 -0.139 -25.552 1.00 70.00 87 LEU A N 1
ATOM 713 C CA . LEU A 1 87 ? 24.708 0.507 -25.208 1.00 70.00 87 LEU A CA 1
ATOM 714 C C . LEU A 1 87 ? 25.579 -0.362 -24.295 1.00 70.00 87 LEU A C 1
ATOM 716 O O . LEU A 1 87 ? 26.792 -0.338 -24.456 1.00 70.00 87 LEU A O 1
ATOM 720 N N . GLU A 1 88 ? 24.986 -1.153 -23.399 1.00 71.56 88 GLU A N 1
ATOM 721 C CA . GLU A 1 88 ? 25.708 -2.097 -22.529 1.00 71.56 88 GLU A CA 1
ATOM 722 C C . GLU A 1 88 ? 26.186 -3.368 -23.251 1.00 71.56 88 GLU A C 1
ATOM 724 O O . GLU A 1 88 ? 26.988 -4.134 -22.709 1.00 71.56 88 GLU A O 1
ATOM 729 N N . ASN A 1 89 ? 25.741 -3.616 -24.487 1.00 76.69 89 ASN A N 1
ATOM 730 C CA . ASN A 1 89 ? 26.173 -4.791 -25.229 1.00 76.69 89 ASN A CA 1
ATOM 731 C C . ASN A 1 89 ? 27.650 -4.659 -25.651 1.00 76.69 89 ASN A C 1
ATOM 733 O O . ASN A 1 89 ? 28.031 -3.768 -26.415 1.00 76.69 89 ASN A O 1
ATOM 737 N N . SER A 1 90 ? 28.490 -5.597 -25.200 1.00 70.12 90 SER A N 1
ATOM 738 C CA . SER A 1 90 ? 29.949 -5.601 -25.408 1.00 70.12 90 SER A CA 1
ATOM 739 C C . SER A 1 90 ? 30.360 -5.464 -26.883 1.00 70.12 90 SER A C 1
ATOM 741 O O . SER A 1 90 ? 31.358 -4.814 -27.203 1.00 70.12 90 SER A O 1
ATOM 743 N N . TRP A 1 91 ? 29.564 -6.008 -27.809 1.00 81.38 91 TRP A N 1
ATOM 744 C CA . TRP A 1 91 ? 29.807 -5.873 -29.247 1.00 81.38 91 TRP A CA 1
ATOM 745 C C . TRP A 1 91 ? 29.742 -4.417 -29.737 1.00 81.38 91 TRP A C 1
ATOM 747 O O . TRP A 1 91 ? 30.588 -4.018 -30.537 1.00 81.38 91 TRP A O 1
ATOM 757 N N . PHE A 1 92 ? 28.820 -3.600 -29.212 1.00 83.62 92 PHE A N 1
ATOM 758 C CA . PHE A 1 92 ? 28.705 -2.186 -29.584 1.00 83.62 92 PHE A CA 1
ATOM 759 C C . PHE A 1 92 ? 29.927 -1.384 -29.118 1.00 83.62 92 PHE A C 1
ATOM 761 O O . PHE A 1 92 ? 30.493 -0.597 -29.880 1.00 83.62 92 PHE A O 1
ATOM 768 N N . HIS A 1 93 ? 30.413 -1.647 -27.902 1.00 79.88 93 HIS A N 1
ATOM 769 C CA . HIS A 1 93 ? 31.653 -1.046 -27.407 1.00 79.88 93 HIS A CA 1
ATOM 770 C C . HIS A 1 93 ? 32.873 -1.439 -28.249 1.00 79.88 93 HIS A C 1
ATOM 772 O O . HIS A 1 93 ? 33.706 -0.584 -28.557 1.00 79.88 93 HIS A O 1
ATOM 778 N N . ASN A 1 94 ? 32.977 -2.707 -28.653 1.00 88.38 94 ASN A N 1
ATOM 779 C CA . ASN A 1 94 ? 34.065 -3.168 -29.516 1.00 88.38 94 ASN A CA 1
ATOM 780 C C . ASN A 1 94 ? 33.983 -2.541 -30.918 1.00 88.38 94 ASN A C 1
ATOM 782 O O . ASN A 1 94 ? 35.006 -2.104 -31.443 1.00 88.38 94 ASN A O 1
ATOM 786 N N . ALA A 1 95 ? 32.779 -2.408 -31.485 1.00 88.62 95 ALA A N 1
ATOM 787 C CA . ALA A 1 95 ? 32.556 -1.736 -32.764 1.00 88.62 95 ALA A CA 1
ATOM 788 C C . ALA A 1 95 ? 32.948 -0.249 -32.712 1.00 88.62 95 ALA A C 1
ATOM 790 O O . ALA A 1 95 ? 33.664 0.226 -33.591 1.00 88.62 95 ALA A O 1
ATOM 791 N N . MET A 1 96 ? 32.567 0.471 -31.652 1.00 87.25 96 MET A N 1
ATOM 792 C CA . MET A 1 96 ? 32.939 1.879 -31.458 1.00 87.25 96 MET A CA 1
ATOM 793 C C . MET A 1 96 ? 34.447 2.074 -31.265 1.00 87.25 96 MET A C 1
ATOM 795 O O . MET A 1 96 ? 35.021 3.022 -31.803 1.00 87.25 96 MET A O 1
ATOM 799 N N . ARG A 1 97 ? 35.118 1.171 -30.537 1.00 91.12 97 ARG A N 1
ATOM 800 C CA . ARG A 1 97 ? 36.586 1.190 -30.398 1.00 91.12 97 ARG A CA 1
ATOM 801 C C . ARG A 1 97 ? 37.275 0.980 -31.742 1.00 91.12 97 ARG A C 1
ATOM 803 O O . ARG A 1 97 ? 38.219 1.699 -32.059 1.00 91.12 97 ARG A O 1
ATOM 810 N N . LEU A 1 98 ? 36.779 0.037 -32.541 1.00 94.50 98 LEU A N 1
ATOM 811 C CA . LEU A 1 98 ? 37.332 -0.262 -33.858 1.00 94.50 98 LEU A CA 1
ATOM 812 C C . LEU A 1 98 ? 37.106 0.904 -34.831 1.00 94.50 98 LEU A C 1
ATOM 814 O O . LEU A 1 98 ? 38.045 1.327 -35.499 1.00 94.50 98 LEU A O 1
ATOM 818 N N . ALA A 1 99 ? 35.910 1.497 -34.833 1.00 94.69 99 ALA A N 1
ATOM 819 C CA . ALA A 1 99 ? 35.603 2.691 -35.617 1.00 94.69 99 ALA A CA 1
ATOM 820 C C . ALA A 1 99 ? 36.488 3.889 -35.227 1.00 94.69 99 ALA A C 1
ATOM 822 O O . ALA A 1 99 ? 37.014 4.573 -36.101 1.00 94.69 99 ALA A O 1
ATOM 823 N N . SER A 1 100 ? 36.710 4.111 -33.928 1.00 95.25 100 SER A N 1
ATOM 824 C CA . SER A 1 100 ? 37.602 5.168 -33.433 1.00 95.25 100 SER A CA 1
ATOM 825 C C . SER A 1 100 ? 39.042 4.983 -33.922 1.00 95.25 100 SER A C 1
ATOM 827 O O . SER A 1 100 ? 39.639 5.917 -34.456 1.00 95.25 100 SER A O 1
ATOM 829 N N . LEU A 1 101 ? 39.587 3.764 -33.833 1.00 95.50 101 LEU A N 1
ATOM 830 C CA . LEU A 1 101 ? 40.930 3.465 -34.338 1.00 95.50 101 LEU A CA 1
ATOM 831 C C . LEU A 1 101 ? 41.037 3.672 -35.854 1.00 95.50 101 LEU A C 1
ATOM 833 O O . LEU A 1 101 ? 42.017 4.252 -36.319 1.00 95.50 101 LEU A O 1
ATOM 837 N N . VAL A 1 102 ? 40.022 3.259 -36.617 1.00 95.81 102 VAL A N 1
ATOM 838 C CA . VAL A 1 102 ? 39.968 3.480 -38.071 1.00 95.81 102 VAL A CA 1
ATOM 839 C C . VAL A 1 102 ? 39.966 4.972 -38.398 1.00 95.81 102 VAL A C 1
ATOM 841 O O . VAL A 1 102 ? 40.727 5.398 -39.263 1.00 95.81 102 VAL A O 1
ATOM 844 N N . LEU A 1 103 ? 39.172 5.777 -37.689 1.00 94.94 103 LEU A N 1
ATOM 845 C CA . LEU A 1 103 ? 39.128 7.225 -37.898 1.00 94.94 103 LEU A CA 1
ATOM 846 C C . LEU A 1 103 ? 40.453 7.901 -37.544 1.00 94.94 103 LEU A C 1
ATOM 848 O O . LEU A 1 103 ? 40.885 8.786 -38.275 1.00 94.94 103 LEU A O 1
ATOM 852 N N . ILE A 1 104 ? 41.129 7.472 -36.475 1.00 93.69 104 ILE A N 1
ATOM 853 C CA . ILE A 1 104 ? 42.454 7.994 -36.112 1.00 93.69 104 ILE A CA 1
ATOM 854 C C . ILE A 1 104 ? 43.475 7.673 -37.209 1.00 93.69 104 ILE A C 1
ATOM 856 O O . ILE A 1 104 ? 44.215 8.557 -37.634 1.00 93.69 104 ILE A O 1
ATOM 860 N N . VAL A 1 105 ? 43.496 6.435 -37.710 1.00 93.62 105 VAL A N 1
ATOM 861 C CA . VAL A 1 105 ? 44.394 6.034 -38.806 1.00 93.62 105 VAL A CA 1
ATOM 862 C C . VAL A 1 105 ? 44.084 6.812 -40.084 1.00 93.62 105 VAL A C 1
ATOM 864 O O . VAL A 1 105 ? 45.004 7.301 -40.736 1.00 93.62 105 VAL A O 1
ATOM 867 N N . PHE A 1 106 ? 42.802 6.973 -40.415 1.00 93.25 106 PHE A N 1
ATOM 868 C CA . PHE A 1 106 ? 42.359 7.763 -41.560 1.00 93.25 106 PHE A CA 1
ATOM 869 C C . PHE A 1 106 ? 42.792 9.225 -41.432 1.00 93.25 106 PHE A C 1
ATOM 871 O O . PHE A 1 106 ? 43.329 9.795 -42.374 1.00 93.25 106 PHE A O 1
ATOM 878 N N . PHE A 1 107 ? 42.647 9.815 -40.247 1.00 89.62 107 PHE A N 1
ATOM 879 C CA . PHE A 1 107 ? 43.050 11.191 -39.992 1.00 89.62 107 PHE A CA 1
ATOM 880 C C . PHE A 1 107 ? 44.570 11.373 -40.064 1.00 89.62 107 PHE A C 1
ATOM 882 O O . PHE A 1 107 ? 45.034 12.361 -40.614 1.00 89.62 107 PHE A O 1
ATOM 889 N N . ILE A 1 108 ? 45.361 10.410 -39.579 1.00 87.75 108 ILE A N 1
ATOM 890 C CA . ILE A 1 108 ? 46.829 10.414 -39.723 1.00 87.75 108 ILE A CA 1
ATOM 891 C C . ILE A 1 108 ? 47.238 10.274 -41.194 1.00 87.75 108 ILE A C 1
ATOM 893 O O . ILE A 1 108 ? 48.226 10.872 -41.625 1.00 87.75 108 ILE A O 1
ATOM 897 N N . TRP A 1 109 ? 46.503 9.474 -41.966 1.00 85.62 109 TRP A N 1
ATOM 898 C CA . TRP A 1 109 ? 46.736 9.330 -43.398 1.00 85.62 109 TRP A CA 1
ATOM 899 C C . TRP A 1 109 ? 46.428 10.630 -44.148 1.00 85.62 109 TRP A C 1
ATOM 901 O O . TRP A 1 109 ? 47.268 11.088 -44.918 1.00 85.62 109 TRP A O 1
ATOM 911 N N . GLU A 1 110 ? 45.301 11.267 -43.834 1.00 85.88 110 GLU A N 1
ATOM 912 C CA . GLU A 1 110 ? 44.891 12.560 -44.392 1.00 85.88 110 GLU A CA 1
ATOM 913 C C . GLU A 1 110 ? 45.829 13.702 -43.965 1.00 85.88 110 GLU A C 1
ATOM 915 O O . GLU A 1 110 ? 46.129 14.606 -44.739 1.00 85.88 110 GLU A O 1
ATOM 920 N N . GLN A 1 111 ? 46.355 13.652 -42.738 1.00 77.62 111 GLN A N 1
ATOM 921 C CA . GLN A 1 111 ? 47.308 14.635 -42.223 1.00 77.62 111 GLN A CA 1
ATOM 922 C C . GLN A 1 111 ? 48.732 14.459 -42.747 1.00 77.62 111 GLN A C 1
ATOM 924 O O . GLN A 1 111 ? 49.603 15.251 -42.371 1.00 77.62 111 GLN A O 1
ATOM 929 N N . ARG A 1 112 ? 49.017 13.471 -43.608 1.00 74.12 112 ARG A N 1
ATOM 930 C CA . ARG A 1 112 ? 50.323 13.437 -44.267 1.00 74.12 112 ARG A C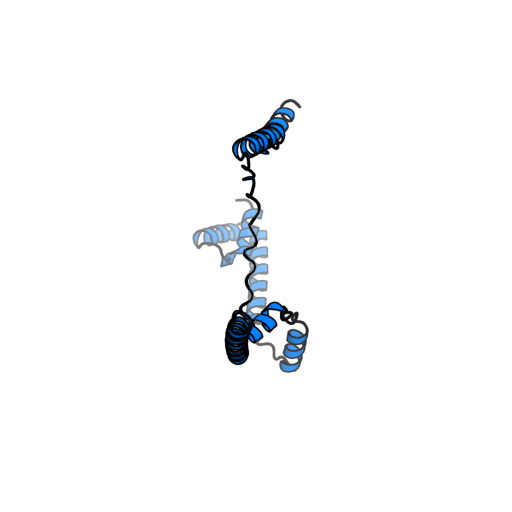A 1
ATOM 931 C C . ARG A 1 112 ? 50.455 14.706 -45.105 1.00 74.12 112 ARG A C 1
ATOM 933 O O . ARG A 1 112 ? 49.684 14.889 -46.044 1.00 74.12 112 ARG A O 1
ATOM 940 N N . PRO A 1 113 ? 51.414 15.592 -44.796 1.00 59.62 113 PRO A N 1
ATOM 941 C CA . PRO A 1 113 ? 51.560 16.818 -45.547 1.00 59.62 113 PRO A CA 1
ATOM 942 C C . PRO A 1 113 ? 52.019 16.443 -46.957 1.00 59.62 113 PRO A C 1
ATOM 944 O O . PRO A 1 113 ? 53.196 16.156 -47.175 1.00 59.62 113 PRO A O 1
ATOM 947 N N . THR A 1 114 ? 51.112 16.464 -47.936 1.00 56.19 114 THR A N 1
ATOM 948 C CA . THR A 1 114 ? 51.498 16.791 -49.308 1.00 56.19 114 THR A CA 1
ATOM 949 C C . THR A 1 114 ? 52.096 18.181 -49.234 1.00 56.19 114 THR A C 1
ATOM 951 O O . THR A 1 114 ? 51.400 19.189 -49.137 1.00 56.19 114 THR A O 1
ATOM 954 N N . SER A 1 115 ? 53.419 18.216 -49.156 1.00 58.50 115 SER A N 1
ATOM 955 C CA . SER A 1 115 ? 54.221 19.419 -49.121 1.00 58.50 115 SER A CA 1
ATOM 956 C C . SER A 1 115 ? 53.912 20.278 -50.347 1.00 58.50 115 SER A C 1
ATOM 958 O O . SER A 1 115 ? 54.447 20.042 -51.427 1.00 58.50 115 SER A O 1
ATOM 960 N N . TYR A 1 116 ? 53.091 21.308 -50.163 1.00 51.28 116 TYR A N 1
ATOM 961 C CA . TYR A 1 116 ? 53.248 22.563 -50.879 1.00 51.28 116 TYR A CA 1
ATOM 962 C C . TYR A 1 116 ? 52.917 23.714 -49.937 1.00 51.28 116 TYR A C 1
ATOM 964 O O . TYR A 1 116 ? 51.847 23.787 -49.335 1.00 51.28 116 TYR A O 1
ATOM 972 N N . GLN A 1 117 ? 53.914 24.566 -49.742 1.00 58.91 117 GLN A N 1
ATOM 973 C CA . GLN A 1 117 ? 53.897 25.658 -48.789 1.00 58.91 117 GLN A CA 1
ATOM 974 C C . GLN A 1 117 ? 52.873 26.715 -49.189 1.00 58.91 117 GLN A C 1
ATOM 976 O O . GLN A 1 117 ? 52.936 27.236 -50.297 1.00 58.91 117 GLN A O 1
ATOM 981 N N . ILE A 1 118 ? 52.011 27.116 -48.256 1.00 49.22 118 ILE A N 1
ATOM 982 C CA . ILE A 1 118 ? 51.502 28.487 -48.222 1.00 49.22 118 ILE A CA 1
ATOM 983 C C . ILE A 1 118 ? 51.540 28.934 -46.765 1.00 49.22 118 ILE A C 1
ATOM 985 O O . ILE A 1 118 ? 50.647 28.639 -45.970 1.00 49.22 118 ILE A O 1
ATOM 989 N N . THR A 1 119 ? 52.593 29.665 -46.417 1.00 54.44 119 THR A N 1
ATOM 990 C CA . THR A 1 119 ? 52.609 30.593 -45.288 1.00 54.44 119 THR A CA 1
ATOM 991 C C . THR A 1 119 ? 51.505 31.628 -45.506 1.00 54.44 119 THR A C 1
ATOM 993 O O . THR A 1 119 ? 51.721 32.714 -46.038 1.00 54.44 119 THR A O 1
ATOM 996 N N . LYS A 1 120 ? 50.271 31.294 -45.117 1.00 52.78 120 LYS A N 1
ATOM 997 C CA . LYS A 1 120 ? 49.226 32.302 -44.959 1.00 52.78 120 LYS A CA 1
ATOM 998 C C . LYS A 1 120 ? 49.621 33.146 -43.753 1.00 52.78 120 LYS A C 1
ATOM 1000 O O . LYS A 1 120 ? 49.545 32.676 -42.620 1.00 52.78 120 LYS A O 1
ATOM 1005 N N . LEU A 1 121 ? 50.055 34.382 -44.006 1.00 55.31 121 LEU A N 1
ATOM 1006 C CA . LEU A 1 121 ? 50.036 35.435 -42.998 1.00 55.31 121 LEU A CA 1
ATOM 1007 C C . LEU A 1 121 ? 48.631 35.440 -42.383 1.00 55.31 121 LEU A C 1
ATOM 1009 O O . LEU A 1 121 ? 47.661 35.776 -43.063 1.00 55.31 121 LEU A O 1
ATOM 1013 N N . MET A 1 122 ? 48.501 35.034 -41.120 1.00 57.28 122 MET A N 1
ATOM 1014 C CA . MET A 1 122 ? 47.257 35.271 -40.398 1.00 57.28 122 MET A CA 1
ATOM 1015 C C . MET A 1 122 ? 47.099 36.787 -40.235 1.00 57.28 122 MET A C 1
ATOM 1017 O O . MET A 1 122 ? 48.042 37.442 -39.778 1.00 57.28 122 MET A O 1
ATOM 1021 N N . PRO A 1 123 ? 45.949 37.377 -40.602 1.00 53.28 123 PRO A N 1
ATOM 1022 C CA . PRO A 1 123 ? 45.706 38.774 -40.310 1.00 53.28 123 PRO A CA 1
ATOM 1023 C C . PRO A 1 123 ? 45.664 38.940 -38.792 1.00 53.28 123 PRO A C 1
ATOM 1025 O O . PRO A 1 123 ? 45.030 38.160 -38.080 1.00 53.28 123 PRO A O 1
ATOM 1028 N N . ARG A 1 124 ? 46.375 39.960 -38.312 1.00 49.91 124 ARG A N 1
ATOM 1029 C CA . ARG A 1 124 ? 46.402 40.426 -36.925 1.00 49.91 124 ARG A CA 1
ATOM 1030 C C . ARG A 1 124 ? 44.979 40.441 -36.366 1.00 49.91 124 ARG A C 1
ATOM 1032 O O . ARG A 1 124 ? 44.163 41.278 -36.739 1.00 49.91 124 ARG A O 1
ATOM 1039 N N . GLN A 1 125 ? 44.693 39.481 -35.495 1.00 49.28 125 GLN A N 1
ATOM 1040 C CA . GLN A 1 125 ? 43.431 39.385 -34.785 1.00 49.28 125 GLN A CA 1
ATOM 1041 C C . GLN A 1 125 ? 43.337 40.629 -33.896 1.00 49.28 125 GLN A C 1
ATOM 1043 O O . GLN A 1 125 ? 44.080 40.762 -32.923 1.00 49.28 125 GLN A O 1
ATOM 1048 N N . ASN A 1 126 ? 42.479 41.582 -34.261 1.00 53.28 126 ASN A N 1
ATOM 1049 C CA . ASN A 1 126 ? 42.073 42.626 -33.333 1.00 53.28 126 ASN A CA 1
ATOM 1050 C C . ASN A 1 126 ? 41.425 41.901 -32.156 1.00 53.28 126 ASN A C 1
ATOM 1052 O O . ASN A 1 126 ? 40.377 41.273 -32.315 1.00 53.28 126 ASN A O 1
ATOM 1056 N N . SER A 1 127 ? 42.091 41.911 -31.003 1.00 55.38 127 SER A N 1
ATOM 1057 C CA . SER A 1 127 ? 41.543 41.368 -29.773 1.00 55.38 127 SER A CA 1
ATOM 1058 C C . SER A 1 127 ? 40.248 42.116 -29.485 1.00 55.38 127 SER A C 1
ATOM 1060 O O . SER A 1 127 ? 40.244 43.289 -29.114 1.00 55.38 127 SER A O 1
ATOM 1062 N N . VAL A 1 128 ? 39.118 41.447 -29.702 1.00 61.22 128 VAL A N 1
ATOM 1063 C CA . VAL A 1 128 ? 37.834 41.931 -29.210 1.00 61.22 128 VAL A CA 1
ATOM 1064 C C . VAL A 1 128 ? 37.912 41.801 -27.696 1.00 61.22 128 VAL A C 1
ATOM 1066 O O . VAL A 1 128 ? 37.693 40.732 -27.131 1.00 61.22 128 VAL A O 1
ATOM 1069 N N . PHE A 1 129 ? 38.322 42.887 -27.043 1.00 58.59 129 PHE A N 1
ATOM 1070 C CA . PHE A 1 129 ? 38.305 43.003 -25.596 1.00 58.59 129 PHE A CA 1
ATOM 1071 C C . PHE A 1 129 ? 36.832 43.016 -25.186 1.00 58.59 129 PHE A C 1
ATOM 1073 O O . PHE A 1 129 ? 36.147 44.035 -25.288 1.00 58.59 129 PHE A O 1
ATOM 1080 N N . LEU A 1 130 ? 36.310 41.854 -24.796 1.00 63.75 130 LEU A N 1
ATOM 1081 C CA . LEU A 1 130 ? 35.001 41.763 -24.165 1.00 63.75 130 LEU A CA 1
ATOM 1082 C C . LEU A 1 130 ? 35.068 42.638 -22.911 1.00 63.75 130 LEU A C 1
ATOM 1084 O O . LEU A 1 130 ? 35.740 42.288 -21.943 1.00 63.75 130 LEU A O 1
ATOM 1088 N N . ASN A 1 131 ? 34.416 43.803 -22.948 1.00 70.06 131 ASN A N 1
ATOM 1089 C CA . ASN A 1 131 ? 34.307 44.706 -21.807 1.00 70.06 131 ASN A CA 1
ATOM 1090 C C . ASN A 1 131 ? 33.347 44.078 -20.785 1.00 70.06 131 ASN A C 1
ATOM 1092 O O . ASN A 1 131 ? 32.181 44.455 -20.655 1.00 70.06 131 ASN A O 1
ATOM 1096 N N . SER A 1 132 ? 33.840 43.038 -20.115 1.00 74.94 132 SER A N 1
ATOM 1097 C CA . SER A 1 132 ? 33.115 42.218 -19.150 1.00 74.94 132 SER A CA 1
ATOM 1098 C C . SER A 1 132 ? 32.575 43.061 -17.999 1.00 74.94 132 SER A C 1
ATOM 1100 O O . SER A 1 132 ? 31.485 42.792 -17.508 1.00 74.94 132 SER A O 1
ATOM 1102 N N . LEU A 1 133 ? 33.269 44.145 -17.641 1.00 74.06 133 LEU A N 1
ATOM 1103 C CA . LEU A 1 133 ? 32.814 45.114 -16.646 1.00 74.06 133 LEU A CA 1
ATOM 1104 C C . LEU A 1 133 ? 31.540 45.847 -17.079 1.00 74.06 133 LEU A C 1
ATOM 1106 O O . LEU A 1 133 ? 30.611 45.975 -16.282 1.00 74.06 133 LEU A O 1
ATOM 1110 N N . ALA A 1 134 ? 31.455 46.282 -18.340 1.00 78.50 134 ALA A N 1
ATOM 1111 C CA . ALA A 1 134 ? 30.238 46.903 -18.861 1.00 78.50 134 ALA A CA 1
ATOM 1112 C C . ALA A 1 134 ? 29.063 45.912 -18.887 1.00 78.50 134 ALA A C 1
ATOM 1114 O O . ALA A 1 134 ? 27.934 46.281 -18.559 1.00 78.50 134 ALA A O 1
ATOM 1115 N N . PHE A 1 135 ? 29.331 44.644 -19.215 1.00 79.19 135 PHE A N 1
ATOM 1116 C CA . PHE A 1 135 ? 28.316 43.590 -19.204 1.00 79.19 135 PHE A CA 1
ATOM 1117 C C . PHE A 1 135 ? 27.811 43.289 -17.784 1.00 79.19 135 PHE A C 1
ATOM 1119 O O . PHE A 1 135 ? 26.602 43.279 -17.556 1.00 79.19 135 PHE A O 1
ATOM 1126 N N . ILE A 1 136 ? 28.719 43.123 -16.816 1.00 79.69 136 ILE A N 1
ATOM 1127 C CA . ILE A 1 136 ? 28.379 42.872 -15.406 1.00 79.69 136 ILE A CA 1
ATOM 1128 C C . ILE A 1 136 ? 27.571 44.038 -14.832 1.00 79.69 136 ILE A C 1
ATOM 1130 O O . ILE A 1 136 ? 26.550 43.812 -14.184 1.00 79.69 136 ILE A O 1
ATOM 1134 N N . LYS A 1 137 ? 27.968 45.286 -15.118 1.00 84.81 137 LYS A N 1
ATOM 1135 C CA . LYS A 1 137 ? 27.236 46.473 -14.656 1.00 84.81 137 LYS A CA 1
ATOM 1136 C C . LYS A 1 137 ? 25.799 46.491 -15.185 1.00 84.81 137 LYS A C 1
ATOM 1138 O O . 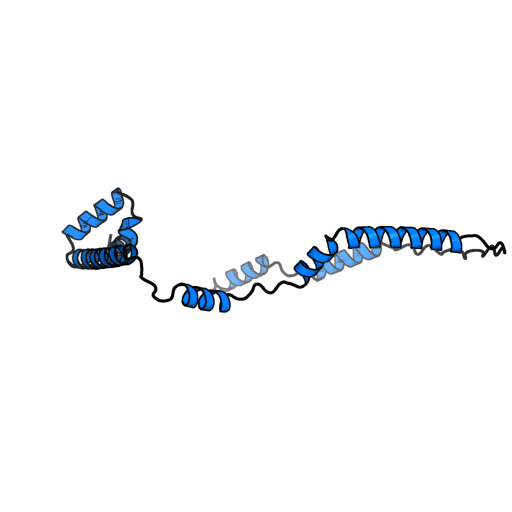LYS A 1 137 ? 24.866 46.710 -14.415 1.00 84.81 137 LYS A O 1
ATOM 1143 N N . LYS A 1 138 ? 25.616 46.208 -16.479 1.00 81.50 138 LYS A N 1
ATOM 1144 C CA . LYS A 1 138 ? 24.291 46.195 -17.116 1.00 81.50 138 LYS A CA 1
ATOM 1145 C C . LYS A 1 138 ? 23.413 45.046 -16.604 1.00 81.50 138 LYS A C 1
ATOM 1147 O O . LYS A 1 138 ? 22.210 45.220 -16.426 1.00 81.50 138 LYS A O 1
ATOM 1152 N N . TYR A 1 139 ? 24.014 43.887 -16.332 1.00 77.81 139 TYR A N 1
ATOM 1153 C CA . TYR A 1 139 ? 23.328 42.744 -15.728 1.00 77.81 139 TYR A CA 1
ATOM 1154 C C . TYR A 1 139 ? 22.824 43.065 -14.312 1.00 77.81 139 TYR A C 1
ATOM 1156 O O . TYR A 1 139 ? 21.680 42.760 -13.971 1.00 77.81 139 TYR A O 1
ATOM 1164 N N . ASP A 1 140 ? 23.641 43.737 -13.499 1.00 82.62 140 ASP A N 1
ATOM 1165 C CA . ASP A 1 140 ? 23.277 44.065 -12.120 1.00 82.62 140 ASP A CA 1
ATOM 1166 C C . ASP A 1 140 ? 22.214 45.182 -12.034 1.00 82.62 140 ASP A C 1
ATOM 1168 O O . ASP A 1 140 ? 21.296 45.103 -11.215 1.00 82.62 140 ASP A O 1
ATOM 1172 N N . GLU A 1 141 ? 22.256 46.173 -12.935 1.00 83.56 141 GLU A N 1
ATOM 1173 C CA . GLU A 1 141 ? 21.184 47.174 -13.097 1.00 83.56 141 GLU A CA 1
ATOM 1174 C C . GLU A 1 141 ? 19.847 46.537 -13.505 1.00 83.56 141 GLU A C 1
ATOM 1176 O O . GLU A 1 141 ? 18.795 46.884 -12.955 1.00 83.56 141 GLU A O 1
ATOM 1181 N N . SER A 1 142 ? 19.867 45.560 -14.419 1.00 77.00 142 SER A N 1
ATOM 1182 C CA . SER A 1 142 ? 18.653 44.839 -14.823 1.00 77.00 142 SER A CA 1
ATOM 1183 C C . SER A 1 142 ? 18.049 44.036 -13.665 1.00 77.00 142 SER A C 1
ATOM 1185 O O . SER A 1 142 ? 16.828 43.977 -13.517 1.00 77.00 142 SER A O 1
ATOM 1187 N N . ARG A 1 143 ? 18.886 43.483 -12.779 1.00 74.56 143 ARG A N 1
ATOM 1188 C CA . ARG A 1 143 ? 18.415 42.739 -11.603 1.00 74.56 143 ARG A CA 1
ATOM 1189 C C . ARG A 1 143 ? 17.771 43.636 -10.545 1.00 74.56 143 ARG A C 1
ATOM 1191 O O . ARG A 1 143 ? 16.839 43.203 -9.878 1.00 74.56 143 ARG A O 1
ATOM 1198 N N . LYS A 1 144 ? 18.259 44.869 -10.384 1.00 71.69 144 LYS A N 1
ATOM 1199 C CA . LYS A 1 144 ? 17.696 45.845 -9.433 1.00 71.69 144 LYS A CA 1
ATOM 1200 C C . LYS A 1 144 ? 16.377 46.438 -9.924 1.00 71.69 144 LYS A C 1
ATOM 1202 O O . LYS A 1 144 ? 15.484 46.665 -9.119 1.00 71.69 144 LYS A O 1
ATOM 1207 N N . THR A 1 145 ? 16.252 46.663 -11.231 1.00 71.69 145 THR A N 1
ATOM 1208 C CA . THR A 1 145 ? 15.032 47.214 -11.850 1.00 71.69 145 THR A CA 1
ATOM 1209 C C . THR A 1 145 ? 13.918 46.179 -11.986 1.00 71.69 145 THR A C 1
ATOM 1211 O O . THR A 1 145 ? 12.756 46.519 -11.793 1.00 71.69 145 THR A O 1
ATOM 1214 N N . ASN A 1 146 ? 14.265 44.913 -12.234 1.00 62.97 146 ASN A N 1
ATOM 1215 C CA . ASN A 1 146 ? 13.309 43.810 -12.356 1.00 62.97 146 ASN A CA 1
ATOM 1216 C C . ASN A 1 146 ? 13.275 42.893 -11.129 1.00 62.97 146 ASN A C 1
ATOM 1218 O O . ASN A 1 146 ? 12.864 41.742 -11.258 1.00 62.97 146 ASN A O 1
ATOM 1222 N N . ALA A 1 147 ? 13.722 43.357 -9.956 1.00 61.81 147 ALA A N 1
ATOM 1223 C CA . ALA A 1 147 ? 13.611 42.570 -8.734 1.00 61.81 147 ALA A CA 1
ATOM 1224 C C . ALA A 1 147 ? 12.117 42.286 -8.485 1.00 61.81 147 ALA A C 1
ATOM 1226 O O . ALA A 1 147 ? 11.371 43.228 -8.201 1.00 61.81 147 ALA A O 1
ATOM 1227 N N . PRO A 1 148 ? 11.645 41.030 -8.626 1.00 60.34 148 PRO A N 1
ATOM 1228 C CA . PRO A 1 148 ? 10.253 40.723 -8.360 1.00 60.34 148 PRO A CA 1
ATOM 1229 C C . PRO A 1 148 ? 9.995 41.059 -6.896 1.00 60.34 148 PRO A C 1
ATOM 1231 O O . PRO A 1 148 ? 10.747 40.631 -6.018 1.00 60.34 148 PRO A O 1
ATOM 1234 N N . GLU A 1 149 ? 8.965 41.873 -6.654 1.00 62.62 149 GLU A N 1
ATOM 1235 C CA . GLU A 1 149 ? 8.504 42.225 -5.315 1.00 62.62 149 GLU A CA 1
ATOM 1236 C C . GLU A 1 149 ? 8.460 40.934 -4.492 1.00 62.62 149 GLU A C 1
ATOM 1238 O O . GLU A 1 149 ? 7.779 39.977 -4.878 1.00 62.62 149 GLU A O 1
ATOM 1243 N N . SER A 1 150 ? 9.284 40.855 -3.440 1.00 69.88 150 SER A N 1
ATOM 1244 C CA . SER A 1 150 ? 9.459 39.594 -2.729 1.00 69.88 150 SER A CA 1
ATOM 1245 C C . SER A 1 150 ? 8.088 39.114 -2.266 1.00 69.88 150 SER A C 1
ATOM 1247 O O . SER A 1 150 ? 7.256 39.902 -1.810 1.00 69.88 150 SER A O 1
ATOM 1249 N N . TRP A 1 151 ? 7.828 37.815 -2.397 1.00 62.72 151 TRP A N 1
ATOM 1250 C CA . TRP A 1 151 ? 6.542 37.236 -2.004 1.00 62.72 151 TRP A CA 1
ATOM 1251 C C . TRP A 1 151 ? 6.159 37.624 -0.558 1.00 62.72 151 TRP A C 1
ATOM 1253 O O . TRP A 1 151 ? 4.993 37.865 -0.254 1.00 62.72 151 TRP A O 1
ATOM 1263 N N . TYR A 1 152 ? 7.167 37.825 0.298 1.00 65.62 152 TYR A N 1
ATOM 1264 C CA . TYR A 1 152 ? 7.030 38.331 1.662 1.00 65.62 152 TYR A CA 1
ATOM 1265 C C . TYR A 1 152 ? 6.510 39.782 1.753 1.00 65.62 152 TYR A C 1
ATOM 1267 O O . TYR A 1 152 ? 5.647 40.076 2.581 1.00 65.62 152 TYR A O 1
ATOM 1275 N N . ALA A 1 153 ? 6.965 40.688 0.881 1.00 72.38 153 ALA A N 1
ATOM 1276 C CA . ALA A 1 153 ? 6.451 42.058 0.808 1.00 72.38 153 ALA A CA 1
ATOM 1277 C C . ALA A 1 153 ? 4.987 42.101 0.325 1.00 72.38 153 ALA A C 1
ATOM 1279 O O . ALA A 1 153 ? 4.189 42.890 0.839 1.00 72.38 153 ALA A O 1
ATOM 1280 N N . ARG A 1 154 ? 4.600 41.201 -0.593 1.00 74.00 154 ARG A N 1
ATOM 1281 C CA . ARG A 1 154 ? 3.192 41.016 -0.997 1.00 74.00 154 ARG A CA 1
ATOM 1282 C C . ARG A 1 154 ? 2.316 40.511 0.142 1.00 74.00 154 ARG A C 1
ATOM 1284 O O . ARG A 1 154 ? 1.233 41.050 0.354 1.00 74.00 154 ARG A O 1
ATOM 1291 N N . TYR A 1 155 ? 2.787 39.518 0.892 1.00 72.44 155 TYR A N 1
ATOM 1292 C CA . TYR A 1 155 ? 2.059 38.973 2.038 1.00 72.44 155 TYR A CA 1
ATOM 1293 C C . TYR A 1 155 ? 1.774 40.040 3.111 1.00 72.44 155 TYR A C 1
ATOM 1295 O O . TYR A 1 155 ? 0.654 40.131 3.616 1.00 72.44 155 TYR A O 1
ATOM 1303 N N . LEU A 1 156 ? 2.751 40.905 3.412 1.00 77.31 156 LEU A N 1
ATOM 1304 C CA . LEU A 1 156 ? 2.582 41.979 4.397 1.00 77.31 156 LEU A CA 1
ATOM 1305 C C . LEU A 1 156 ? 1.548 43.032 3.973 1.00 77.31 156 LEU A C 1
ATOM 1307 O O . LEU A 1 156 ? 0.750 43.456 4.809 1.00 77.31 156 LEU A O 1
ATOM 1311 N N . LYS A 1 157 ? 1.504 43.405 2.686 1.00 79.12 157 LYS A N 1
ATOM 1312 C CA . LYS A 1 157 ? 0.477 44.323 2.157 1.00 79.12 157 LYS A CA 1
ATOM 1313 C C . LYS A 1 157 ? -0.933 43.750 2.298 1.00 79.12 157 LYS A C 1
ATOM 1315 O O . LYS A 1 157 ? -1.836 44.457 2.738 1.00 79.12 157 LYS A O 1
ATOM 1320 N N . VAL A 1 158 ? -1.116 42.467 1.979 1.00 77.19 158 VAL A N 1
ATOM 1321 C CA . VAL A 1 158 ? -2.420 41.796 2.118 1.00 77.19 158 VAL A CA 1
ATOM 1322 C C . VAL A 1 158 ? -2.856 41.771 3.584 1.00 77.19 158 VAL A C 1
ATOM 1324 O O . VAL A 1 158 ? -3.972 42.185 3.892 1.00 77.19 158 VAL A O 1
ATOM 1327 N N . LYS A 1 159 ? -1.956 41.397 4.501 1.00 75.06 159 LYS A N 1
ATOM 1328 C CA . LYS A 1 159 ? -2.252 41.332 5.940 1.00 75.06 159 LYS A CA 1
ATOM 1329 C C . LYS A 1 159 ? -2.605 42.694 6.557 1.00 75.06 159 LYS A C 1
ATOM 1331 O O . LYS A 1 159 ? -3.412 42.754 7.479 1.00 75.06 159 LYS A O 1
ATOM 1336 N N . GLN A 1 160 ? -2.015 43.786 6.070 1.00 76.62 160 GLN A N 1
ATOM 1337 C CA . GLN A 1 160 ? -2.355 45.135 6.537 1.00 76.62 160 GLN A CA 1
ATOM 1338 C C . GLN A 1 160 ? -3.719 45.609 6.017 1.00 76.62 160 GLN A C 1
ATOM 1340 O O . GLN A 1 160 ? -4.436 46.281 6.751 1.00 76.62 160 GLN A O 1
ATOM 1345 N N . SER A 1 161 ? -4.120 45.209 4.804 1.00 71.81 161 SER A N 1
ATOM 1346 C CA . SER A 1 161 ? -5.428 45.574 4.234 1.00 71.81 161 SER A CA 1
ATOM 1347 C C . SER A 1 161 ? -6.624 44.886 4.907 1.00 71.81 161 SER A C 1
ATOM 1349 O O . SER A 1 161 ? -7.727 45.418 4.886 1.00 71.81 161 SER A O 1
ATOM 1351 N N . THR A 1 162 ? -6.412 43.734 5.550 1.00 66.00 162 THR A N 1
ATOM 1352 C CA . THR A 1 162 ? -7.469 42.967 6.232 1.00 66.00 162 THR A CA 1
ATOM 1353 C C . THR A 1 162 ? -7.723 43.392 7.681 1.00 66.00 162 THR A C 1
ATOM 1355 O O . THR A 1 162 ? -8.668 42.907 8.282 1.00 66.00 162 THR A O 1
ATOM 1358 N N . ASN A 1 163 ? -6.905 44.285 8.252 1.00 56.56 163 ASN A N 1
ATOM 1359 C CA . ASN A 1 163 ? -7.044 44.761 9.640 1.00 56.56 163 ASN A CA 1
ATOM 1360 C C . ASN A 1 163 ? -7.789 46.109 9.764 1.00 56.56 163 ASN A C 1
ATOM 1362 O O . ASN A 1 163 ? -7.797 46.713 10.837 1.00 56.56 163 ASN A O 1
ATOM 1366 N N . HIS A 1 164 ? -8.381 46.611 8.677 1.00 56.28 164 HIS A N 1
ATOM 1367 C CA . HIS A 1 164 ? -9.177 47.850 8.656 1.00 56.28 164 HIS A CA 1
ATOM 1368 C C . HIS A 1 164 ? -10.607 47.655 8.121 1.00 56.28 164 HIS A C 1
ATOM 1370 O O . HIS A 1 164 ? -11.230 48.623 7.695 1.00 56.28 164 HIS A O 1
ATOM 1376 N N . ASN A 1 165 ? -11.136 46.429 8.198 1.00 46.84 165 ASN A N 1
ATOM 1377 C CA . ASN A 1 165 ? -12.570 46.140 8.097 1.00 46.84 165 ASN A CA 1
ATOM 1378 C C . ASN A 1 165 ? -13.041 45.416 9.356 1.00 46.84 165 ASN A C 1
ATOM 1380 O O . ASN A 1 165 ? -12.312 44.496 9.789 1.00 46.84 165 ASN A O 1
#

pLDDT: mean 78.86, std 13.22, range [46.84, 95.81]

Foldseek 3Di:
DDVVVLLVCLLCVVVDDPVVNVVSVVVLVVDVVSVVSSVVVVVVVVVVVVVVVPDDPPVCPPVVVVVVVVPDPPPPCPVVVVVVVVVPPVVVVVVVVVVVVVVVVVVVVVPPDPDDDDPDPDPDPPPPPPPVVVVVVVVVVVCVVPVPCPVVNVVVVVVVVVVPD

Sequence (165 aa):
MNCPDYEKDIWLYDELSVGEQQKLHAHLHSCEDCQKLFDEIQATKDVIQRAKEMKPQLQHAAAFTNRVMDRLPAERESMSIIWQRVLENSWFHNAMRLASLVLIVFFIWEQRPTSYQITKLMPRQNSVFLNSLAFIKKYDESRKTNAPESWYARYLKVKQSTNHN